Protein AF-A0A7K0A8B6-F1 (afdb_monomer_lite)

pLDDT: mean 87.97, std 13.62, range [43.09, 97.69]

Radius of gyration: 26.45 Å; chains: 1; bounding box: 51×38×75 Å

Structure (mmCIF, N/CA/C/O backbone):
data_AF-A0A7K0A8B6-F1
#
_entry.id   AF-A0A7K0A8B6-F1
#
loop_
_atom_site.group_PDB
_atom_site.id
_atom_site.type_symbol
_atom_site.label_atom_id
_atom_site.label_alt_id
_atom_site.label_comp_id
_atom_site.label_asym_id
_atom_site.label_entity_id
_atom_site.label_seq_id
_atom_site.pdbx_PDB_ins_code
_atom_site.Cartn_x
_atom_site.Cartn_y
_atom_site.Cartn_z
_atom_site.occupancy
_atom_site.B_iso_or_equiv
_atom_site.auth_seq_id
_atom_site.auth_comp_id
_atom_site.auth_asym_id
_atom_site.auth_atom_id
_atom_site.pdbx_PDB_model_num
ATOM 1 N N . MET A 1 1 ? -12.261 20.121 48.415 1.00 43.09 1 MET A N 1
ATOM 2 C CA . MET A 1 1 ? -13.051 20.158 47.170 1.00 43.09 1 MET A CA 1
ATOM 3 C C . MET A 1 1 ? -12.383 19.133 46.295 1.00 43.09 1 MET A C 1
ATOM 5 O O . MET A 1 1 ? -11.304 19.413 45.793 1.00 43.09 1 MET A O 1
ATOM 9 N N . ASP A 1 2 ? -12.908 17.914 46.305 1.00 44.84 2 ASP A N 1
ATOM 10 C CA . ASP A 1 2 ? -12.244 16.799 45.639 1.00 44.84 2 ASP A CA 1
ATOM 11 C C . ASP A 1 2 ? -12.475 16.918 44.134 1.00 44.84 2 ASP A C 1
ATOM 13 O O . ASP A 1 2 ? -13.611 17.052 43.676 1.00 44.84 2 ASP A O 1
ATOM 17 N N . ASP A 1 3 ? -11.372 16.937 43.390 1.00 50.41 3 ASP A N 1
ATOM 18 C CA . ASP A 1 3 ? -11.345 17.010 41.935 1.00 50.41 3 ASP A CA 1
ATOM 19 C C . ASP A 1 3 ? -11.665 15.614 41.385 1.00 50.41 3 ASP A C 1
ATOM 21 O O . ASP A 1 3 ? -10.800 14.744 41.260 1.00 50.41 3 ASP A O 1
ATOM 25 N N . LEU A 1 4 ? -12.956 15.351 41.177 1.00 59.12 4 LEU A N 1
ATOM 26 C CA . LEU A 1 4 ? -13.415 14.113 40.558 1.00 59.12 4 LEU A CA 1
ATOM 27 C C . LEU A 1 4 ? -12.971 14.099 39.087 1.00 59.12 4 LEU A C 1
ATOM 29 O O . LEU A 1 4 ? -13.166 15.095 38.387 1.00 59.12 4 LEU A O 1
ATOM 33 N N . PRO A 1 5 ? -12.423 12.978 38.583 1.00 57.25 5 PRO A N 1
ATOM 34 C CA . PRO A 1 5 ? -12.028 12.886 37.187 1.00 57.25 5 PRO A CA 1
ATOM 35 C C . PRO A 1 5 ? -13.244 13.162 36.287 1.00 57.25 5 PRO A C 1
ATOM 37 O O . PRO A 1 5 ? -14.326 12.623 36.545 1.00 57.25 5 PRO A O 1
ATOM 40 N N . PRO A 1 6 ? -13.105 13.975 35.223 1.00 52.84 6 PRO A N 1
ATOM 41 C CA . PRO A 1 6 ? -14.183 14.185 34.268 1.00 52.84 6 PRO A CA 1
ATOM 42 C C . PRO A 1 6 ? -14.485 12.853 33.574 1.00 52.84 6 PRO A C 1
ATOM 44 O O . PRO A 1 6 ? -13.740 12.393 32.712 1.00 52.84 6 PRO A O 1
ATOM 47 N N . GLY A 1 7 ? -15.564 12.202 34.000 1.00 55.38 7 GLY A N 1
ATOM 48 C CA . GLY A 1 7 ? -15.858 10.821 33.637 1.00 55.38 7 GLY A CA 1
ATOM 49 C C . GLY A 1 7 ? -17.331 10.492 33.814 1.00 55.38 7 GLY A C 1
ATOM 50 O O . GLY A 1 7 ? -17.689 9.625 34.601 1.00 55.38 7 GLY A O 1
ATOM 51 N N . GLY A 1 8 ? -18.201 11.195 33.091 1.00 60.78 8 GLY A N 1
ATOM 52 C CA . GLY A 1 8 ? -19.533 10.662 32.814 1.00 60.78 8 GLY A CA 1
ATOM 53 C C . GLY A 1 8 ? -19.437 9.548 31.770 1.00 60.78 8 GLY A C 1
ATOM 54 O O . GLY A 1 8 ? -18.570 9.607 30.895 1.00 60.78 8 GLY A O 1
ATOM 55 N N . HIS A 1 9 ? -20.329 8.553 31.837 1.00 53.28 9 HIS A N 1
ATOM 56 C CA . HIS A 1 9 ? -20.535 7.602 30.741 1.00 53.28 9 HIS A CA 1
ATOM 57 C C . HIS A 1 9 ? -20.732 8.400 29.444 1.00 53.28 9 HIS A C 1
ATOM 59 O O . HIS A 1 9 ? -21.698 9.166 29.362 1.00 53.28 9 HIS A O 1
ATOM 65 N N . PRO A 1 10 ? -19.836 8.289 28.445 1.00 60.59 10 PRO A N 1
ATOM 66 C CA . PRO A 1 10 ? -20.046 8.963 27.178 1.00 60.59 10 PRO A CA 1
ATOM 67 C C . PRO A 1 10 ? -21.413 8.531 26.647 1.00 60.59 10 PRO A C 1
ATOM 69 O O . PRO A 1 10 ? -21.711 7.339 26.642 1.00 60.59 10 PRO A O 1
ATOM 72 N N . LEU A 1 11 ? -22.238 9.474 26.186 1.00 60.59 11 LEU A N 1
ATOM 73 C CA . LEU A 1 11 ? -23.565 9.160 25.635 1.00 60.59 11 LEU A CA 1
ATOM 74 C C . LEU A 1 11 ? -23.487 8.161 24.454 1.00 60.59 11 LEU A C 1
ATOM 76 O O . LEU A 1 11 ? -24.469 7.518 24.106 1.00 60.59 11 LEU A O 1
ATOM 80 N N . HIS A 1 12 ? -22.293 8.038 23.862 1.00 65.31 12 HIS A N 1
ATOM 81 C CA . HIS A 1 12 ? -21.921 7.108 22.795 1.00 65.31 12 HIS A CA 1
ATOM 82 C C . HIS A 1 12 ? -20.808 6.136 23.231 1.00 65.31 12 HIS A C 1
ATOM 84 O O . HIS A 1 12 ? -19.928 5.783 22.443 1.00 65.31 12 HIS A O 1
ATOM 90 N N . GLY A 1 13 ? -20.776 5.779 24.515 1.00 78.38 13 GLY A N 1
ATOM 91 C CA . GLY A 1 13 ? -19.879 4.757 25.038 1.00 78.38 13 GLY A CA 1
ATOM 92 C C . GLY A 1 13 ? -20.215 3.400 24.431 1.00 78.38 13 GLY A C 1
ATOM 93 O O . GLY A 1 13 ? -21.384 3.090 24.223 1.00 78.38 13 GLY A O 1
ATOM 94 N N . LEU A 1 14 ? -19.182 2.609 24.143 1.00 88.38 14 LEU A N 1
ATOM 95 C CA . LEU A 1 14 ? -19.360 1.243 23.665 1.00 88.38 14 LEU A CA 1
ATOM 96 C C . LEU A 1 14 ? -20.094 0.427 24.736 1.00 88.38 14 LEU A C 1
ATOM 98 O O . LEU A 1 14 ? -19.634 0.374 25.878 1.00 88.38 14 LEU A O 1
ATOM 102 N N . LEU A 1 15 ? -21.207 -0.194 24.364 1.00 91.75 15 LEU A N 1
ATOM 103 C CA . LEU A 1 15 ? -22.007 -1.036 25.244 1.00 91.75 15 LEU A CA 1
ATOM 104 C C . LEU A 1 15 ? -21.332 -2.400 25.441 1.00 91.75 15 LEU A C 1
ATOM 106 O O . LEU A 1 15 ? -20.612 -2.891 24.568 1.00 91.75 15 LEU A O 1
ATOM 110 N N . ASP A 1 16 ? -21.607 -3.053 26.569 1.00 92.56 16 ASP A N 1
ATOM 111 C CA . ASP A 1 16 ? -21.011 -4.359 26.883 1.00 92.56 16 ASP A CA 1
ATOM 112 C C . ASP A 1 16 ? -21.370 -5.429 25.841 1.00 92.56 16 ASP A C 1
ATOM 114 O O . ASP A 1 16 ? -20.532 -6.255 25.480 1.00 92.56 16 ASP A O 1
ATOM 118 N N . TRP A 1 17 ? -22.584 -5.374 25.282 1.00 94.75 17 TRP A N 1
ATOM 119 C CA . TRP A 1 17 ? -22.984 -6.286 24.209 1.00 94.75 17 TRP A CA 1
ATOM 120 C C . TRP A 1 17 ? -22.239 -6.002 22.898 1.00 94.75 17 TRP A C 1
ATOM 122 O O . TRP A 1 17 ? -21.921 -6.939 22.174 1.00 94.75 17 TRP A O 1
ATOM 132 N N . GLU A 1 18 ? -21.907 -4.740 22.595 1.00 95.69 18 GLU A N 1
ATOM 133 C CA . GLU A 1 18 ? -21.130 -4.395 21.397 1.00 95.69 18 GLU A CA 1
ATOM 134 C C . GLU A 1 18 ? -19.695 -4.908 21.525 1.00 95.69 18 GLU A C 1
ATOM 136 O O . GLU A 1 18 ? -19.116 -5.396 20.556 1.00 95.69 18 GLU A O 1
ATOM 141 N N . ARG A 1 19 ? -19.124 -4.843 22.733 1.00 96.50 19 ARG A N 1
ATOM 142 C CA . ARG A 1 19 ? -17.830 -5.460 23.046 1.00 96.50 19 ARG A CA 1
ATOM 143 C C . ARG A 1 19 ? -17.884 -6.974 22.859 1.00 96.50 19 ARG A C 1
ATOM 145 O O . ARG A 1 19 ? -17.026 -7.513 22.164 1.00 96.50 19 ARG A O 1
ATOM 152 N N . ALA A 1 20 ? -18.895 -7.635 23.421 1.00 97.50 20 ALA A N 1
ATOM 153 C CA . ALA A 1 20 ? -19.083 -9.077 23.269 1.00 97.50 20 ALA A CA 1
ATOM 154 C C . ALA A 1 20 ? -19.248 -9.481 21.793 1.00 97.50 20 ALA A C 1
ATOM 156 O O . ALA A 1 20 ? -18.597 -10.415 21.337 1.00 97.50 20 ALA A O 1
ATOM 157 N N . ALA A 1 21 ? -20.018 -8.717 21.016 1.00 97.69 21 ALA A N 1
ATOM 158 C CA . ALA A 1 21 ? -20.209 -8.945 19.585 1.00 97.69 21 ALA A CA 1
ATOM 159 C C . ALA A 1 21 ? -18.907 -8.794 18.772 1.00 97.69 21 ALA A C 1
ATOM 161 O O . ALA A 1 21 ? -18.693 -9.495 17.784 1.00 97.69 21 ALA A O 1
ATOM 162 N N . VAL A 1 22 ? -18.000 -7.897 19.178 1.00 97.44 22 VAL A N 1
ATOM 163 C CA . VAL A 1 22 ? -16.668 -7.787 18.558 1.00 97.44 22 VAL A CA 1
ATOM 164 C C . VAL A 1 22 ? -15.794 -9.006 18.872 1.00 97.44 22 VAL A C 1
ATOM 166 O O . VAL A 1 22 ? -15.066 -9.461 17.988 1.00 97.44 22 VAL A O 1
ATOM 169 N N . VAL A 1 23 ? -15.868 -9.544 20.091 1.00 97.56 23 VAL A N 1
ATOM 170 C CA . VAL A 1 23 ? -15.171 -10.789 20.458 1.00 97.56 23 VAL A CA 1
ATOM 171 C C . VAL A 1 23 ? -15.732 -11.967 19.663 1.00 97.56 23 VAL A C 1
ATOM 173 O O . VAL A 1 23 ? -14.965 -12.705 19.052 1.00 97.56 23 VAL A O 1
ATOM 176 N N . GLU A 1 24 ? -17.056 -12.069 19.546 1.00 97.44 24 GLU A N 1
ATOM 177 C CA . GLU A 1 24 ? -17.721 -13.085 18.722 1.00 97.44 24 GLU A CA 1
ATOM 178 C C . GLU A 1 24 ? -17.269 -13.011 17.252 1.00 97.44 24 GLU A C 1
ATOM 180 O O . GLU A 1 24 ? -16.954 -14.028 16.633 1.00 97.44 24 GLU A O 1
ATOM 185 N N . LEU A 1 25 ? -17.153 -11.803 16.686 1.00 96.94 25 LEU A N 1
ATOM 186 C CA . LEU A 1 25 ? -16.611 -11.621 15.335 1.00 96.94 25 LEU A CA 1
ATOM 187 C C . LEU A 1 25 ? -15.175 -12.120 15.204 1.00 96.94 25 LEU A C 1
ATOM 189 O O . LEU A 1 25 ? -14.825 -12.691 14.168 1.00 96.94 25 LEU A O 1
ATOM 193 N N . PHE A 1 26 ? -14.337 -11.866 16.207 1.00 96.88 26 PHE A N 1
ATOM 194 C CA . PHE A 1 26 ? -12.958 -12.336 16.214 1.00 96.88 26 PHE A CA 1
ATOM 195 C C . PHE A 1 26 ? -12.897 -13.863 16.236 1.00 96.88 26 PHE A C 1
ATOM 197 O O . PHE A 1 26 ? -12.183 -14.445 15.425 1.00 96.88 26 PHE A O 1
ATOM 204 N N . GLU A 1 27 ? -13.674 -14.511 17.098 1.00 96.25 27 GLU A N 1
ATOM 205 C CA . GLU A 1 27 ? -13.698 -15.972 17.210 1.00 96.25 27 GLU A CA 1
ATOM 206 C C . GLU A 1 27 ? -14.232 -16.633 15.935 1.00 96.25 27 GLU A C 1
ATOM 208 O O . GLU A 1 27 ? -13.647 -17.592 15.433 1.00 96.25 27 GLU A O 1
ATOM 213 N N . ALA A 1 28 ? -15.310 -16.090 15.366 1.00 96.25 28 ALA A N 1
ATOM 214 C CA . ALA A 1 28 ? -15.944 -16.665 14.184 1.00 96.25 28 ALA A CA 1
ATOM 215 C C . ALA A 1 28 ? -15.162 -16.401 12.886 1.00 96.25 28 ALA A C 1
ATOM 217 O O . ALA A 1 28 ? -15.192 -17.220 11.966 1.00 96.25 28 ALA A O 1
ATOM 218 N N . TRP A 1 29 ? -14.485 -15.251 12.775 1.00 95.62 29 TRP A N 1
ATOM 219 C CA . TRP A 1 29 ? -13.935 -14.785 11.498 1.00 95.62 29 TRP A CA 1
ATOM 220 C C . TRP A 1 29 ? -12.473 -14.347 11.534 1.00 95.62 29 TRP A C 1
ATOM 222 O O . TRP A 1 29 ? -11.936 -14.073 10.465 1.00 95.62 29 TRP A O 1
ATOM 232 N N . GLY A 1 30 ? -11.801 -14.287 12.684 1.00 93.19 30 GLY A N 1
ATOM 233 C CA . GLY A 1 30 ? -10.443 -13.735 12.814 1.00 93.19 30 GLY A CA 1
ATOM 234 C C . GLY A 1 30 ? -9.392 -14.422 11.934 1.00 93.19 30 GLY A C 1
ATOM 235 O O . GLY A 1 30 ? -8.524 -13.754 11.369 1.00 93.19 30 GLY A O 1
ATOM 236 N N . GLU A 1 31 ? -9.526 -15.733 11.724 1.00 92.00 31 GLU A N 1
ATOM 237 C CA . GLU A 1 31 ? -8.643 -16.519 10.848 1.00 92.00 31 GLU A CA 1
ATOM 238 C C . GLU A 1 31 ? -8.856 -16.243 9.350 1.00 92.00 31 GLU A C 1
ATOM 240 O O . GLU A 1 31 ? -7.934 -16.386 8.536 1.00 92.00 31 GLU A O 1
ATOM 245 N N . ILE A 1 32 ? -10.064 -15.815 8.977 1.00 92.38 32 ILE A N 1
ATOM 246 C CA . ILE A 1 32 ? -10.460 -15.502 7.597 1.00 92.38 32 ILE A CA 1
ATOM 247 C C . ILE A 1 32 ? -10.184 -14.020 7.316 1.00 92.38 32 ILE A C 1
ATOM 249 O O . ILE A 1 32 ? -9.444 -13.647 6.402 1.00 92.38 32 ILE A O 1
ATOM 253 N N . ASP A 1 33 ? -10.750 -13.158 8.152 1.00 91.81 33 ASP A N 1
ATOM 254 C CA . ASP A 1 33 ? -10.642 -11.711 8.115 1.00 91.81 33 ASP A CA 1
ATOM 255 C C . ASP A 1 33 ? -9.552 -11.247 9.075 1.00 91.81 33 ASP A C 1
ATOM 257 O O . ASP A 1 33 ? -9.795 -10.647 10.119 1.00 91.81 33 ASP A O 1
ATOM 261 N N . ARG A 1 34 ? -8.307 -11.474 8.658 1.00 90.50 34 ARG A N 1
ATOM 262 C CA . ARG A 1 34 ? -7.077 -11.196 9.420 1.00 90.50 34 ARG A CA 1
ATOM 263 C C . ARG A 1 34 ? -6.750 -9.701 9.589 1.00 90.50 34 ARG A C 1
ATOM 265 O O . ARG A 1 34 ? -5.589 -9.298 9.589 1.00 90.50 34 ARG A O 1
ATOM 272 N N . SER A 1 35 ? -7.768 -8.845 9.644 1.00 93.81 35 SER A N 1
ATOM 273 C CA . SER A 1 35 ? -7.671 -7.393 9.799 1.00 93.81 35 SER A CA 1
ATOM 274 C C . SER A 1 35 ? -8.902 -6.852 10.527 1.00 93.81 35 SER A C 1
ATOM 276 O O . SER A 1 35 ? -10.031 -7.112 10.112 1.00 93.81 35 SER A O 1
ATOM 278 N N . HIS A 1 36 ? -8.687 -6.016 11.548 1.00 94.25 36 HIS A N 1
ATOM 279 C CA . HIS A 1 36 ? -9.765 -5.370 12.308 1.00 94.25 36 HIS A CA 1
ATOM 280 C C . HIS A 1 36 ? -10.701 -4.543 11.411 1.00 94.25 36 HIS A C 1
ATOM 282 O O . HIS A 1 36 ? -11.897 -4.466 11.674 1.00 94.25 36 HIS A O 1
ATOM 288 N N . ARG A 1 37 ? -10.181 -3.980 10.308 1.00 95.81 37 ARG A N 1
ATOM 289 C CA . ARG A 1 37 ? -10.994 -3.270 9.310 1.00 95.81 37 ARG A CA 1
ATOM 290 C C . ARG A 1 37 ? -11.986 -4.207 8.632 1.00 95.81 37 ARG A C 1
ATOM 292 O O . ARG A 1 37 ? -13.174 -3.911 8.540 1.00 95.81 37 ARG A O 1
ATOM 299 N N . LYS A 1 38 ? -11.506 -5.377 8.196 1.00 96.19 38 LYS A N 1
ATOM 300 C CA . LYS A 1 38 ? -12.352 -6.399 7.568 1.00 96.19 38 LYS A CA 1
ATOM 301 C C . LYS A 1 38 ? -13.413 -6.911 8.541 1.00 96.19 38 LYS A C 1
ATOM 303 O O . LYS A 1 38 ? -14.572 -6.986 8.141 1.00 96.19 38 LYS A O 1
ATOM 308 N N . LEU A 1 39 ? -13.045 -7.153 9.802 1.00 96.69 39 LEU A N 1
ATOM 309 C CA . LEU A 1 39 ? -13.990 -7.551 10.849 1.00 96.69 39 LEU A CA 1
ATOM 310 C C . LEU A 1 39 ? -15.064 -6.493 11.114 1.00 96.69 39 LEU A C 1
ATOM 312 O O . LEU A 1 39 ? -16.237 -6.845 11.165 1.00 96.69 39 LEU A O 1
ATOM 316 N N . ALA A 1 40 ? -14.707 -5.207 11.197 1.00 97.25 40 ALA A N 1
ATOM 317 C CA . ALA A 1 40 ? -15.685 -4.127 11.366 1.00 97.25 40 ALA A CA 1
ATOM 318 C C . ALA A 1 40 ? -16.709 -4.106 10.219 1.00 97.25 40 ALA A C 1
ATOM 320 O O . ALA A 1 40 ? -17.921 -4.063 10.438 1.00 97.25 40 ALA A O 1
ATOM 321 N N . HIS A 1 41 ? -16.232 -4.223 8.976 1.00 97.50 41 HIS A N 1
ATOM 322 C CA . HIS A 1 41 ? -17.128 -4.338 7.830 1.00 97.50 41 HIS A CA 1
ATOM 323 C C . HIS A 1 41 ? -17.946 -5.629 7.850 1.00 97.50 41 HIS A C 1
ATOM 325 O O . HIS A 1 41 ? -19.098 -5.617 7.420 1.00 97.50 41 HIS A O 1
ATOM 331 N N . ARG A 1 42 ? -17.378 -6.747 8.315 1.00 97.19 42 ARG A N 1
ATOM 332 C CA . ARG A 1 42 ? -18.106 -8.011 8.422 1.00 97.19 42 ARG A CA 1
ATOM 333 C C . ARG A 1 42 ? -19.238 -7.913 9.431 1.00 97.19 42 ARG A C 1
ATOM 335 O O . ARG A 1 42 ? -20.353 -8.243 9.049 1.00 97.19 42 ARG A O 1
ATOM 342 N N . GLY A 1 43 ? -18.975 -7.388 10.626 1.00 97.00 43 GLY A N 1
ATOM 343 C CA . GLY A 1 43 ? -19.983 -7.119 11.655 1.00 97.00 43 GLY A CA 1
ATOM 344 C C . GLY A 1 43 ? -21.172 -6.342 11.119 1.00 97.00 43 GLY A C 1
ATOM 345 O O . GLY A 1 43 ? -22.312 -6.761 11.300 1.00 97.00 43 GLY A O 1
ATOM 346 N N . SER A 1 44 ? -20.891 -5.288 10.352 1.00 96.94 44 SER A N 1
ATOM 347 C CA . SER A 1 44 ? -21.924 -4.483 9.703 1.00 96.94 44 SER A CA 1
ATOM 348 C C . SER A 1 44 ? -22.717 -5.267 8.645 1.00 96.94 44 SER A C 1
ATOM 350 O O . SER A 1 44 ? -23.939 -5.175 8.600 1.00 96.94 44 SER A O 1
ATOM 352 N N . ARG A 1 45 ? -22.054 -6.080 7.806 1.00 96.88 45 ARG A N 1
ATOM 353 C CA . ARG A 1 45 ? -22.725 -6.869 6.749 1.00 96.88 45 ARG A CA 1
ATOM 354 C C . ARG A 1 45 ? -23.607 -7.988 7.293 1.00 96.88 45 ARG A C 1
ATOM 356 O O . ARG A 1 45 ? -24.617 -8.298 6.673 1.00 96.88 45 ARG A O 1
ATOM 363 N N . VAL A 1 46 ? -23.205 -8.615 8.397 1.00 96.62 46 VAL A N 1
ATOM 364 C CA . VAL A 1 46 ? -23.974 -9.702 9.028 1.00 96.62 46 VAL A CA 1
ATOM 365 C C . VAL A 1 46 ? -24.971 -9.185 10.070 1.00 96.62 46 VAL A C 1
ATOM 367 O O . VAL A 1 46 ? -25.700 -9.980 10.648 1.00 96.62 46 VAL A O 1
ATOM 370 N N . GLY A 1 47 ? -25.014 -7.866 10.301 1.00 96.12 47 GLY A N 1
ATOM 371 C CA . GLY A 1 47 ? -25.928 -7.228 11.250 1.00 96.12 47 GLY A CA 1
ATOM 372 C C . GLY A 1 47 ? -25.620 -7.515 12.722 1.00 96.12 47 GLY A C 1
ATOM 373 O O . GLY A 1 47 ? -26.506 -7.367 13.554 1.00 96.12 47 GLY A O 1
ATOM 374 N N . LEU A 1 48 ? -24.392 -7.936 13.048 1.00 96.25 48 LEU A N 1
ATOM 375 C CA . LEU A 1 48 ? -24.004 -8.320 14.411 1.00 96.25 48 LEU A CA 1
ATOM 376 C C . LEU A 1 48 ? -23.580 -7.110 15.260 1.00 96.25 48 LEU A C 1
ATOM 378 O O . LEU A 1 48 ? -23.939 -7.020 16.427 1.00 96.25 48 LEU A O 1
ATOM 382 N N . VAL A 1 49 ? -22.834 -6.160 14.682 1.00 96.50 49 VAL A N 1
ATOM 383 C CA . VAL A 1 49 ? -22.419 -4.921 15.367 1.00 96.50 49 VAL A CA 1
ATOM 384 C C . VAL A 1 49 ? -22.028 -3.838 14.354 1.00 96.50 49 VAL A C 1
ATOM 386 O O . VAL A 1 49 ? -21.417 -4.129 13.322 1.00 96.50 49 VAL A O 1
ATOM 389 N N . HIS A 1 50 ? -22.346 -2.574 14.655 1.00 95.75 50 HIS A N 1
ATOM 390 C CA . HIS A 1 50 ? -22.030 -1.414 13.813 1.00 95.75 50 HIS A CA 1
ATOM 391 C C . HIS A 1 50 ? -21.091 -0.442 14.537 1.00 95.75 50 HIS A C 1
ATOM 393 O O . HIS A 1 50 ? -21.517 0.551 15.118 1.00 95.75 50 HIS A O 1
ATOM 399 N N . VAL A 1 51 ? -19.786 -0.711 14.469 1.00 95.19 51 VAL A N 1
ATOM 400 C CA . VAL A 1 51 ? -18.746 0.118 15.097 1.00 95.19 51 VAL A CA 1
ATOM 401 C C . VAL A 1 51 ? -17.634 0.468 14.109 1.00 95.19 51 VAL A C 1
ATOM 403 O O . VAL A 1 51 ? -17.461 -0.184 13.080 1.00 95.19 51 VAL A O 1
ATOM 406 N N . SER A 1 52 ? -16.861 1.513 14.415 1.00 95.38 52 SER A N 1
ATOM 407 C CA . SER A 1 52 ? -15.715 1.902 13.587 1.00 95.38 52 SER A CA 1
ATOM 408 C C . SER A 1 52 ? -14.587 0.866 13.634 1.00 95.38 52 SER A C 1
ATOM 410 O O . SER A 1 52 ? -14.418 0.139 14.616 1.00 95.38 52 SER A O 1
ATOM 412 N N . GLU A 1 53 ? -13.745 0.858 12.599 1.00 96.94 53 GLU A N 1
ATOM 413 C CA . GLU A 1 53 ? -12.544 0.015 12.527 1.00 96.94 53 GLU A CA 1
ATOM 414 C C . GLU A 1 53 ? -11.628 0.201 13.750 1.00 96.94 53 GLU A C 1
ATOM 416 O O . GLU A 1 53 ? -11.131 -0.769 14.325 1.00 96.94 53 GLU A O 1
ATOM 421 N N . SER A 1 54 ? -11.450 1.452 14.185 1.00 95.94 54 SER A N 1
ATOM 422 C CA . SER A 1 54 ? -10.647 1.807 15.358 1.00 95.94 54 SER A CA 1
ATOM 423 C C . SER A 1 54 ? -11.267 1.315 16.666 1.00 95.94 54 SER A C 1
ATOM 425 O O . SER A 1 54 ? -10.550 1.073 17.634 1.00 95.94 54 SER A O 1
ATOM 427 N N . THR A 1 55 ? -12.593 1.180 16.739 1.00 95.50 55 THR A N 1
ATOM 428 C CA . THR A 1 55 ? -13.262 0.586 17.903 1.00 95.50 55 THR A CA 1
ATOM 429 C C . THR A 1 55 ? -13.001 -0.910 17.968 1.00 95.50 55 THR A C 1
ATOM 431 O O . THR A 1 55 ? -12.583 -1.375 19.023 1.00 95.50 55 THR A O 1
ATOM 434 N N . VAL A 1 56 ? -13.133 -1.636 16.853 1.00 96.69 56 VAL A N 1
ATOM 435 C CA . VAL A 1 56 ? -12.767 -3.063 16.799 1.00 96.69 56 VAL A CA 1
ATOM 436 C C . VAL A 1 56 ? -11.320 -3.254 17.244 1.00 96.69 56 VAL A C 1
ATOM 438 O O . VAL A 1 56 ? -11.061 -4.040 18.147 1.00 96.69 56 VAL A O 1
ATOM 441 N N . ALA A 1 57 ? -10.382 -2.478 16.693 1.00 96.12 57 ALA A N 1
ATOM 442 C CA . ALA A 1 57 ? -8.971 -2.566 17.073 1.00 96.12 57 ALA A CA 1
ATOM 443 C C . ALA A 1 57 ? -8.737 -2.358 18.582 1.00 96.12 57 ALA A C 1
ATOM 445 O O . ALA A 1 57 ? -7.991 -3.117 19.196 1.00 96.12 57 ALA A O 1
ATOM 446 N N . ARG A 1 58 ? -9.385 -1.353 19.190 1.00 95.44 58 ARG A N 1
ATOM 447 C CA . ARG A 1 58 ? -9.262 -1.070 20.631 1.00 95.44 58 ARG A CA 1
ATOM 448 C C . ARG A 1 58 ? -9.889 -2.149 21.505 1.00 95.44 58 ARG A C 1
ATOM 450 O O . ARG A 1 58 ? -9.322 -2.456 22.546 1.00 95.44 58 ARG A O 1
ATOM 457 N N . VAL A 1 59 ? -11.034 -2.704 21.105 1.00 96.88 59 VAL A N 1
ATOM 458 C CA . VAL A 1 59 ? -11.676 -3.803 21.840 1.00 96.88 59 VAL A CA 1
ATOM 459 C C . VAL A 1 59 ? -10.782 -5.032 21.808 1.00 96.88 59 VAL A C 1
ATOM 461 O O . VAL A 1 59 ? -10.431 -5.522 22.869 1.00 96.88 59 VAL A O 1
ATOM 464 N N . LEU A 1 60 ? -10.321 -5.459 20.628 1.00 96.50 60 LEU A N 1
ATOM 465 C CA . LEU A 1 60 ? -9.428 -6.616 20.520 1.00 96.50 60 LEU A CA 1
ATOM 466 C C . LEU A 1 60 ? -8.160 -6.434 21.364 1.00 96.50 60 LEU A C 1
ATOM 468 O O . LEU A 1 60 ? -7.791 -7.334 22.108 1.00 96.50 60 LEU A O 1
ATOM 472 N N . ALA A 1 61 ? -7.548 -5.246 21.331 1.00 96.25 61 ALA A N 1
ATOM 473 C CA . ALA A 1 61 ? -6.392 -4.942 22.171 1.00 96.25 61 ALA A CA 1
ATOM 474 C C . ALA A 1 61 ? -6.707 -5.003 23.678 1.00 96.25 61 ALA A C 1
ATOM 476 O O . ALA A 1 61 ? -5.892 -5.510 24.445 1.00 96.25 61 ALA A O 1
ATOM 477 N N . ALA A 1 62 ? -7.872 -4.504 24.106 1.00 95.75 62 ALA A N 1
ATOM 478 C CA . ALA A 1 62 ? -8.300 -4.546 25.505 1.00 95.75 62 ALA A CA 1
ATOM 479 C C . ALA A 1 62 ? -8.590 -5.976 25.994 1.00 95.75 62 ALA A C 1
ATOM 481 O O . ALA A 1 62 ? -8.303 -6.282 27.146 1.00 95.75 62 ALA A O 1
ATOM 482 N N . GLU A 1 63 ? -9.101 -6.844 25.118 1.00 95.81 63 GLU A N 1
ATOM 483 C CA . GLU A 1 63 ? -9.351 -8.266 25.402 1.00 95.81 63 GLU A CA 1
ATOM 484 C C . GLU A 1 63 ? -8.097 -9.149 25.213 1.00 95.81 63 GLU A C 1
ATOM 486 O O . GLU A 1 63 ? -8.160 -10.366 25.360 1.00 95.81 63 GLU A O 1
ATOM 491 N N . GLY A 1 64 ? -6.944 -8.567 24.854 1.00 95.69 64 GLY A N 1
ATOM 492 C CA . GLY A 1 64 ? -5.708 -9.317 24.593 1.00 95.69 64 GLY A CA 1
ATOM 493 C C . GLY A 1 64 ? -5.741 -10.177 23.321 1.00 95.69 64 GLY A C 1
ATOM 494 O O . GLY A 1 64 ? -4.914 -11.074 23.160 1.00 95.69 64 GLY A O 1
ATOM 495 N N . LEU A 1 65 ? -6.676 -9.908 22.409 1.00 95.31 65 LEU A N 1
ATOM 496 C CA . LEU A 1 65 ? -6.872 -10.644 21.165 1.00 95.31 65 LEU A CA 1
ATOM 497 C C . LEU A 1 65 ? -6.038 -10.032 20.036 1.00 95.31 65 LEU A C 1
ATOM 499 O O . LEU A 1 65 ? -6.153 -8.848 19.707 1.00 95.31 65 LEU A O 1
ATOM 503 N N . ALA A 1 66 ? -5.211 -10.860 19.401 1.00 91.44 66 ALA A N 1
ATOM 504 C CA . ALA A 1 66 ? -4.368 -10.464 18.281 1.00 91.44 66 ALA A CA 1
ATOM 505 C C . ALA A 1 66 ? -4.798 -11.192 17.008 1.00 91.44 66 ALA A C 1
ATOM 507 O O . ALA A 1 66 ? -4.931 -12.413 16.987 1.00 91.44 66 ALA A O 1
ATOM 508 N N . LEU A 1 67 ? -4.982 -10.439 15.924 1.00 90.88 67 LEU A N 1
ATOM 509 C CA . LEU A 1 67 ? -5.208 -11.033 14.611 1.00 90.88 67 LEU A CA 1
ATOM 510 C C . LEU A 1 67 ? -3.871 -11.511 14.034 1.00 90.88 67 LEU A C 1
ATOM 512 O O . LEU A 1 67 ? -2.904 -10.747 14.073 1.00 90.88 67 LEU A O 1
ATOM 516 N N . PRO A 1 68 ? -3.814 -12.708 13.424 1.00 82.44 68 PRO A N 1
ATOM 517 C CA . PRO A 1 68 ? -2.570 -13.290 12.911 1.00 82.44 68 PRO A CA 1
ATOM 518 C C . PRO A 1 68 ? -1.931 -12.478 11.769 1.00 82.44 68 PRO A C 1
ATOM 520 O O . PRO A 1 68 ? -0.781 -12.714 11.404 1.00 82.44 68 PRO A O 1
ATOM 523 N N . GLY A 1 69 ? -2.659 -11.509 11.201 1.00 81.44 69 GLY A N 1
ATOM 524 C C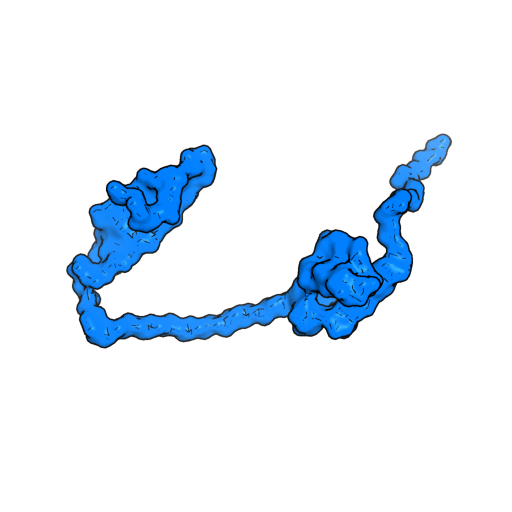A . GLY A 1 69 ? -2.228 -10.734 10.043 1.00 81.44 69 GLY A CA 1
ATOM 525 C C . GLY A 1 69 ? -2.230 -11.566 8.758 1.00 81.44 69 GLY A C 1
ATOM 526 O O . GLY A 1 69 ? -2.366 -12.791 8.763 1.00 81.44 69 GLY A O 1
ATOM 527 N N . ASN A 1 70 ? -2.124 -10.900 7.609 1.00 81.06 70 ASN A N 1
ATOM 528 C CA . ASN A 1 70 ? -1.966 -11.632 6.356 1.00 81.06 70 ASN A CA 1
ATOM 529 C C . ASN A 1 70 ? -0.564 -12.261 6.334 1.00 81.06 70 ASN A C 1
ATOM 531 O O . ASN A 1 70 ? 0.393 -11.558 6.672 1.00 81.06 70 ASN A O 1
ATOM 535 N N . PRO A 1 71 ? -0.415 -13.541 5.944 1.00 82.50 71 PRO A N 1
ATOM 536 C CA . PRO A 1 71 ? 0.902 -14.147 5.900 1.00 82.50 71 PRO A CA 1
ATOM 537 C C . PRO A 1 71 ? 1.758 -13.369 4.892 1.00 82.50 71 PRO A C 1
ATOM 539 O O . PRO A 1 71 ? 1.214 -12.842 3.906 1.00 82.50 71 PRO A O 1
ATOM 542 N N . PRO A 1 72 ? 3.079 -13.265 5.122 1.00 82.69 72 PRO A N 1
ATOM 543 C CA . PRO A 1 72 ? 3.980 -12.701 4.135 1.00 82.69 72 PRO A CA 1
ATOM 544 C C . PRO A 1 72 ? 3.751 -13.390 2.795 1.00 82.69 72 PRO A C 1
ATOM 546 O O . PRO A 1 72 ? 3.635 -14.614 2.723 1.00 82.69 72 PRO A O 1
ATOM 549 N N . ARG A 1 73 ? 3.650 -12.598 1.728 1.00 84.62 73 ARG A N 1
ATOM 550 C CA . ARG A 1 73 ? 3.567 -13.159 0.384 1.00 84.62 73 ARG A CA 1
ATOM 551 C C . ARG A 1 73 ? 4.850 -13.946 0.127 1.00 84.62 73 ARG A C 1
ATOM 553 O O . ARG A 1 73 ? 5.935 -13.380 0.259 1.00 84.62 73 ARG A O 1
ATOM 560 N N . GLU A 1 74 ? 4.720 -15.212 -0.261 1.00 86.69 74 GLU A N 1
ATOM 561 C CA . GLU A 1 74 ? 5.871 -15.992 -0.708 1.00 86.69 74 GLU A CA 1
ATOM 562 C C . GLU A 1 74 ? 6.569 -15.251 -1.857 1.00 86.69 74 GLU A C 1
ATOM 564 O O . GLU A 1 74 ? 5.891 -14.803 -2.795 1.00 86.69 74 GLU A O 1
ATOM 569 N N . PRO A 1 75 ? 7.901 -15.067 -1.795 1.00 84.44 75 PRO A N 1
ATOM 570 C CA . PRO A 1 75 ? 8.635 -14.431 -2.873 1.00 84.44 75 PRO A CA 1
ATOM 571 C C . PRO A 1 75 ? 8.407 -15.205 -4.169 1.00 84.44 75 PRO A C 1
ATOM 573 O O . PRO A 1 75 ? 8.835 -16.348 -4.312 1.00 84.44 75 PRO A O 1
ATOM 576 N N . ALA A 1 76 ? 7.727 -14.579 -5.128 1.00 85.88 76 ALA A N 1
ATOM 577 C CA . ALA A 1 76 ? 7.641 -15.147 -6.460 1.00 85.88 76 ALA A CA 1
ATOM 578 C C . ALA A 1 76 ? 9.051 -15.124 -7.074 1.00 85.88 76 ALA A C 1
ATOM 580 O O . ALA A 1 76 ? 9.724 -14.087 -6.985 1.00 85.88 76 ALA A O 1
ATOM 581 N N . PRO A 1 77 ? 9.518 -16.223 -7.694 1.00 87.12 77 PRO A N 1
ATOM 582 C CA . PRO A 1 77 ? 10.787 -16.202 -8.398 1.00 87.12 77 PRO A CA 1
ATOM 583 C C . PRO A 1 77 ? 10.725 -15.126 -9.482 1.00 87.12 77 PRO A C 1
ATOM 585 O O . PRO A 1 77 ? 9.723 -14.981 -10.187 1.00 87.12 77 PRO A O 1
ATOM 588 N N . ARG A 1 78 ? 11.798 -14.341 -9.601 1.00 83.56 78 ARG A N 1
ATOM 589 C CA . ARG A 1 78 ? 11.888 -13.328 -10.650 1.00 83.56 78 ARG A CA 1
ATOM 590 C C . ARG A 1 78 ? 11.834 -14.038 -11.999 1.00 83.56 78 ARG A C 1
ATOM 592 O O . ARG A 1 78 ? 12.645 -14.930 -12.241 1.00 83.56 78 ARG A O 1
ATOM 599 N N . ALA A 1 79 ? 10.902 -13.629 -12.859 1.00 86.75 79 ALA A N 1
ATOM 600 C CA . ALA A 1 79 ? 10.835 -14.142 -14.219 1.00 86.75 79 ALA A CA 1
ATOM 601 C C . ALA A 1 79 ? 12.199 -13.970 -14.903 1.00 86.75 79 ALA A C 1
ATOM 603 O O . ALA A 1 79 ? 12.850 -12.927 -14.758 1.00 86.75 79 ALA A O 1
ATOM 604 N N . ALA A 1 80 ? 12.640 -15.009 -15.611 1.00 89.31 80 ALA A N 1
ATOM 605 C CA . ALA A 1 80 ? 13.817 -14.906 -16.455 1.00 89.31 80 ALA A CA 1
ATOM 606 C C . ALA A 1 80 ? 13.565 -13.866 -17.554 1.00 89.31 80 ALA A C 1
ATOM 608 O O . ALA A 1 80 ? 12.425 -13.641 -17.973 1.00 89.31 80 ALA A O 1
ATOM 609 N N . TRP A 1 81 ? 14.636 -13.225 -18.013 1.00 88.62 81 TRP A N 1
ATOM 610 C CA . TRP A 1 81 ? 14.548 -12.409 -19.215 1.00 88.62 81 TRP A CA 1
ATOM 611 C C . TRP A 1 81 ? 14.199 -13.301 -20.413 1.00 88.62 81 TRP A C 1
ATOM 613 O O . TRP A 1 81 ? 14.656 -14.443 -20.447 1.00 88.62 81 TRP A O 1
ATOM 623 N N . PRO A 1 82 ? 13.415 -12.812 -21.387 1.00 91.00 82 PRO A N 1
ATOM 624 C CA . PRO A 1 82 ? 13.123 -13.580 -22.590 1.00 91.00 82 PRO A CA 1
ATOM 625 C C . PRO A 1 82 ? 14.398 -13.950 -23.359 1.00 91.00 82 PRO A C 1
ATOM 627 O O . PRO A 1 82 ? 15.308 -13.132 -23.462 1.00 91.00 82 PRO A O 1
ATOM 630 N N . ASP A 1 83 ? 14.432 -15.134 -23.968 1.00 93.44 83 ASP A N 1
ATOM 631 C CA . ASP A 1 83 ? 15.624 -15.669 -24.654 1.00 93.44 83 ASP A CA 1
ATOM 632 C C . ASP A 1 83 ? 16.080 -14.825 -25.857 1.00 93.44 83 ASP A C 1
ATOM 634 O O . ASP A 1 83 ? 17.243 -14.849 -26.250 1.00 93.44 83 ASP A O 1
ATOM 638 N N . TRP A 1 84 ? 15.161 -14.055 -26.444 1.00 92.94 84 TRP A N 1
ATOM 639 C CA . TRP A 1 84 ? 15.450 -13.125 -27.537 1.00 92.94 84 TRP A CA 1
ATOM 640 C C . TRP A 1 84 ? 16.085 -11.812 -27.061 1.00 92.94 84 TRP A C 1
ATOM 642 O O . TRP A 1 84 ? 16.497 -10.995 -27.888 1.00 92.94 84 TRP A O 1
ATOM 652 N N . LEU A 1 85 ? 16.140 -11.569 -25.747 1.00 92.38 85 LEU A N 1
ATOM 653 C CA . LEU A 1 85 ? 16.674 -10.336 -25.193 1.00 92.38 85 LEU A CA 1
ATOM 654 C C . LEU A 1 85 ? 18.195 -10.306 -25.315 1.00 92.38 85 LEU A C 1
ATOM 656 O O . LEU A 1 85 ? 18.925 -11.037 -24.649 1.00 92.38 85 LEU A O 1
ATOM 660 N N . GLU A 1 86 ? 18.684 -9.372 -26.114 1.00 93.88 86 GLU A N 1
ATOM 661 C CA . GLU A 1 86 ? 20.108 -9.111 -26.227 1.00 93.88 86 GLU A CA 1
ATOM 662 C C . GLU A 1 86 ? 20.561 -8.105 -25.155 1.00 93.88 86 GLU A C 1
ATOM 664 O O . GLU A 1 86 ? 20.117 -6.954 -25.140 1.00 93.88 86 GLU A O 1
ATOM 669 N N . TRP A 1 87 ? 21.483 -8.511 -24.273 1.00 92.69 87 TRP A N 1
ATOM 670 C CA . TRP A 1 87 ? 22.029 -7.646 -23.217 1.00 92.69 87 TRP A CA 1
ATOM 671 C C . TRP A 1 87 ? 23.055 -6.639 -23.767 1.00 92.69 87 TRP A C 1
ATOM 673 O O . TRP A 1 87 ? 24.266 -6.772 -23.577 1.00 92.69 87 TRP A O 1
ATOM 683 N N . LYS A 1 88 ? 22.568 -5.625 -24.486 1.00 95.50 88 LYS A N 1
ATOM 684 C CA . LYS A 1 88 ? 23.369 -4.534 -25.062 1.00 95.50 88 LYS A CA 1
ATOM 685 C C . LYS A 1 88 ? 22.725 -3.165 -24.811 1.00 95.50 88 LYS A C 1
ATOM 687 O O . LYS A 1 88 ? 21.509 -3.090 -24.630 1.00 95.50 88 LYS A O 1
ATOM 692 N N . PRO A 1 89 ? 23.511 -2.071 -24.817 1.00 96.00 89 PRO A N 1
ATOM 693 C CA . PRO A 1 89 ? 22.956 -0.723 -24.749 1.00 96.00 89 PRO A CA 1
ATOM 694 C C . PRO A 1 89 ? 21.914 -0.469 -25.843 1.00 96.00 89 PRO A C 1
ATOM 696 O O . PRO A 1 89 ? 22.058 -0.951 -26.967 1.00 96.00 89 PRO A O 1
ATOM 699 N N . ASN A 1 90 ? 20.889 0.318 -25.522 1.00 93.62 90 ASN A N 1
ATOM 700 C CA . ASN A 1 90 ? 19.748 0.656 -26.378 1.00 93.62 90 ASN A CA 1
ATOM 701 C C . ASN A 1 90 ? 18.862 -0.538 -26.780 1.00 93.62 90 ASN A C 1
ATOM 703 O O . ASN A 1 90 ? 18.194 -0.494 -27.814 1.00 93.62 90 ASN A O 1
ATOM 707 N N . ARG A 1 91 ? 18.849 -1.609 -25.976 1.00 93.56 91 ARG A N 1
ATOM 708 C CA . ARG A 1 91 ? 17.950 -2.768 -26.151 1.00 93.56 91 ARG A CA 1
ATOM 709 C C . ARG A 1 91 ? 16.958 -2.957 -25.012 1.00 93.56 91 ARG A C 1
ATOM 711 O O . ARG A 1 91 ? 15.907 -3.551 -25.227 1.00 93.56 91 ARG A O 1
ATOM 718 N N . VAL A 1 92 ? 17.286 -2.462 -23.819 1.00 94.25 92 VAL A N 1
ATOM 719 C CA . VAL A 1 92 ? 16.469 -2.631 -22.615 1.00 94.25 92 VAL A CA 1
ATOM 720 C C . VAL A 1 92 ? 16.425 -1.309 -21.873 1.00 94.25 92 VAL A C 1
ATOM 722 O O . VAL A 1 92 ? 17.456 -0.818 -21.410 1.00 94.25 92 VAL A O 1
ATOM 725 N N . TRP A 1 93 ? 15.231 -0.742 -21.745 1.00 95.31 93 TRP A N 1
ATOM 726 C CA . TRP A 1 93 ? 15.013 0.511 -21.035 1.00 95.31 93 TRP A CA 1
ATOM 727 C C . TRP A 1 93 ? 14.166 0.271 -19.794 1.00 95.31 93 TRP A C 1
ATOM 729 O O . TRP A 1 93 ? 13.253 -0.552 -19.797 1.00 95.31 93 TRP A O 1
ATOM 739 N N . ALA A 1 94 ? 14.485 0.998 -18.734 1.00 94.44 94 ALA A N 1
ATOM 740 C CA . ALA A 1 94 ? 13.654 1.104 -17.551 1.00 94.44 94 ALA A CA 1
ATOM 741 C C . ALA A 1 94 ? 13.199 2.552 -17.422 1.00 94.44 94 ALA A C 1
ATOM 743 O O . ALA A 1 94 ? 13.925 3.473 -17.802 1.00 94.44 94 ALA A O 1
ATOM 744 N N . TYR A 1 95 ? 12.013 2.741 -16.864 1.00 93.62 95 TYR A N 1
ATOM 745 C CA . TYR A 1 95 ? 11.569 4.048 -16.426 1.00 93.62 95 TYR A CA 1
ATOM 746 C C . TYR A 1 95 ? 11.195 3.997 -14.954 1.00 93.62 95 TYR A C 1
ATOM 748 O O . TYR A 1 95 ? 10.736 2.967 -14.458 1.00 93.62 95 TYR A O 1
ATOM 756 N N . ASP A 1 96 ? 11.411 5.114 -14.274 1.00 91.69 96 ASP A N 1
ATOM 757 C CA . ASP A 1 96 ? 10.998 5.309 -12.890 1.00 91.69 96 ASP A CA 1
ATOM 758 C C . ASP A 1 96 ? 10.349 6.683 -12.727 1.00 91.69 96 ASP A C 1
ATOM 760 O O . ASP A 1 96 ? 10.651 7.617 -13.482 1.00 91.69 96 ASP A O 1
ATOM 764 N N . PHE A 1 97 ? 9.444 6.783 -11.756 1.00 91.94 97 PHE A N 1
ATOM 765 C CA . PHE A 1 97 ? 8.698 7.997 -11.448 1.00 91.94 97 PHE A CA 1
ATOM 766 C C . PHE A 1 97 ? 9.196 8.607 -10.144 1.00 91.94 97 PHE A C 1
ATOM 768 O O . PHE A 1 97 ? 9.225 7.956 -9.103 1.00 91.94 97 PHE A O 1
ATOM 775 N N . THR A 1 98 ? 9.483 9.903 -10.186 1.00 93.25 98 THR A N 1
ATOM 776 C CA . THR A 1 98 ? 9.701 10.707 -8.984 1.00 93.25 98 THR A CA 1
ATOM 777 C C . THR A 1 98 ? 8.541 11.676 -8.813 1.00 93.25 98 THR A C 1
ATOM 779 O O . THR A 1 98 ? 8.396 12.629 -9.586 1.00 93.25 98 THR A O 1
ATOM 782 N N . HIS A 1 99 ? 7.728 11.457 -7.778 1.00 92.12 99 HIS A N 1
ATOM 783 C CA . HIS A 1 99 ? 6.624 12.346 -7.418 1.00 92.12 99 HIS A CA 1
ATOM 784 C C . HIS A 1 99 ? 7.109 13.556 -6.622 1.00 92.12 99 HIS A C 1
ATOM 786 O O . HIS A 1 99 ? 7.654 13.444 -5.523 1.00 92.12 99 HIS A O 1
ATOM 792 N N . TRP A 1 100 ? 6.804 14.744 -7.133 1.00 93.25 100 TRP A N 1
ATOM 793 C CA . TRP A 1 100 ? 7.027 16.022 -6.466 1.00 93.25 100 TRP A CA 1
ATOM 794 C C . TRP A 1 100 ? 5.720 16.504 -5.837 1.00 93.25 100 TRP A C 1
ATOM 796 O O . TRP A 1 100 ? 5.066 17.424 -6.338 1.00 93.25 100 TRP A O 1
ATOM 806 N N . SER A 1 101 ? 5.318 15.890 -4.720 1.00 91.00 101 SER A N 1
ATOM 807 C CA . SER A 1 101 ? 3.978 16.067 -4.130 1.00 91.00 101 SER A CA 1
ATOM 808 C C . SER A 1 101 ? 3.611 17.530 -3.848 1.00 91.00 101 SER A C 1
ATOM 810 O O . SER A 1 101 ? 2.475 17.938 -4.071 1.00 91.00 101 SER A O 1
ATOM 812 N N . ARG A 1 102 ? 4.579 18.356 -3.423 1.00 94.12 102 ARG A N 1
ATOM 813 C CA . ARG A 1 102 ? 4.372 19.802 -3.203 1.00 94.12 102 ARG A CA 1
ATOM 814 C C . ARG A 1 102 ? 4.095 20.578 -4.489 1.00 94.12 102 ARG A C 1
ATOM 816 O O . ARG A 1 102 ? 3.273 21.486 -4.480 1.00 94.12 102 ARG A O 1
ATOM 823 N N . ALA A 1 103 ? 4.773 20.222 -5.576 1.00 91.75 103 ALA A N 1
ATOM 824 C CA . ALA A 1 103 ? 4.607 20.864 -6.876 1.00 91.75 103 ALA A CA 1
ATOM 825 C C . ALA A 1 103 ? 3.425 20.287 -7.670 1.00 91.75 103 ALA A C 1
ATOM 827 O O . ALA A 1 103 ? 3.052 20.853 -8.695 1.00 91.75 103 ALA A O 1
ATOM 828 N N . ARG A 1 104 ? 2.836 19.171 -7.209 1.00 90.81 104 ARG A N 1
ATOM 829 C CA . ARG A 1 104 ? 1.824 18.398 -7.947 1.00 90.81 104 ARG A CA 1
ATOM 830 C C . ARG A 1 104 ? 2.326 18.058 -9.354 1.00 90.81 104 ARG A C 1
ATOM 832 O O . ARG A 1 104 ? 1.676 18.365 -10.352 1.00 90.81 104 ARG A O 1
ATOM 839 N N . ARG A 1 105 ? 3.548 17.531 -9.422 1.00 92.88 105 ARG A N 1
ATOM 840 C CA . ARG A 1 105 ? 4.222 17.105 -10.654 1.00 92.88 105 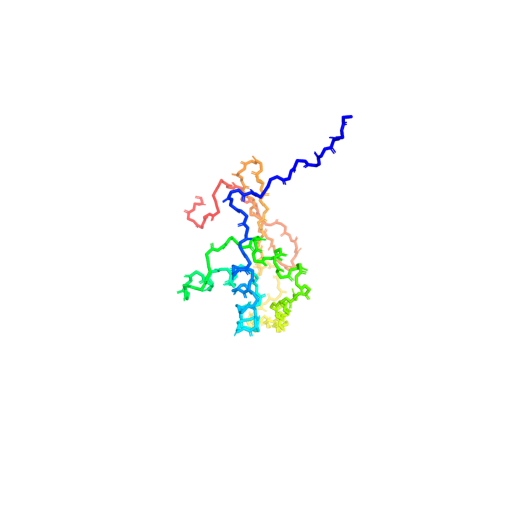ARG A CA 1
ATOM 841 C C . ARG A 1 105 ? 4.838 15.729 -10.452 1.00 92.88 105 ARG A C 1
ATOM 843 O O . ARG A 1 105 ? 5.170 15.375 -9.321 1.00 92.88 105 ARG A O 1
ATOM 850 N N . ALA A 1 106 ? 5.059 15.019 -11.546 1.00 93.06 106 ALA A N 1
ATOM 851 C CA . ALA A 1 106 ? 5.859 13.805 -11.580 1.00 93.06 106 ALA A CA 1
ATOM 852 C C . ALA A 1 106 ? 6.902 13.905 -12.693 1.00 93.06 106 ALA A C 1
ATOM 854 O O . ALA A 1 106 ? 6.615 14.425 -13.776 1.00 93.06 106 ALA A O 1
ATOM 855 N N . SER A 1 107 ? 8.114 13.434 -12.412 1.00 93.62 107 SER A N 1
ATOM 856 C CA . SER A 1 107 ? 9.176 13.302 -13.408 1.00 93.62 107 SER A CA 1
ATOM 857 C C . SER A 1 107 ? 9.393 11.833 -13.737 1.00 93.62 107 SER A C 1
ATOM 859 O O . SER A 1 107 ? 9.599 11.029 -12.833 1.00 93.62 107 SER A O 1
ATOM 861 N N . ILE A 1 108 ? 9.387 11.507 -15.025 1.00 92.94 108 ILE A N 1
ATOM 862 C CA . ILE A 1 108 ? 9.696 10.186 -15.565 1.00 92.94 108 ILE A CA 1
ATOM 863 C C . ILE A 1 108 ? 11.138 10.217 -16.051 1.00 92.94 108 ILE A C 1
ATOM 865 O O . ILE A 1 108 ? 11.463 10.980 -16.964 1.00 92.94 108 ILE A O 1
ATOM 869 N N . ALA A 1 109 ? 11.995 9.398 -15.453 1.00 94.12 109 ALA A N 1
ATOM 870 C CA . ALA A 1 109 ? 13.362 9.191 -15.914 1.00 94.12 109 ALA A CA 1
ATOM 871 C C . ALA A 1 109 ? 13.417 7.930 -16.775 1.00 94.12 109 ALA A C 1
ATOM 873 O O . ALA A 1 109 ? 13.062 6.860 -16.292 1.00 94.12 109 ALA A O 1
ATOM 874 N N . ILE A 1 110 ? 13.877 8.036 -18.023 1.00 95.38 110 ILE A N 1
ATOM 875 C CA . ILE A 1 110 ? 14.105 6.882 -18.904 1.00 95.38 110 ILE A CA 1
ATOM 876 C C . ILE A 1 110 ? 15.598 6.567 -18.899 1.00 95.38 110 ILE A C 1
ATOM 878 O O . ILE A 1 110 ? 16.423 7.414 -19.251 1.00 95.38 110 ILE A O 1
ATOM 882 N N . LEU A 1 111 ? 15.946 5.342 -18.515 1.00 97.00 111 LEU A N 1
ATOM 883 C CA . LEU A 1 111 ? 17.323 4.874 -18.402 1.00 97.00 111 LEU A CA 1
ATOM 884 C C . LEU A 1 111 ? 17.559 3.661 -19.290 1.00 97.00 111 LEU A C 1
ATO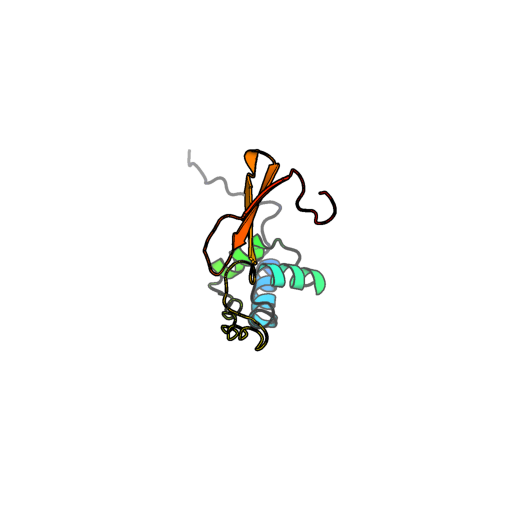M 886 O O . LEU A 1 111 ? 16.743 2.740 -19.350 1.00 97.00 111 LEU A O 1
ATOM 890 N N . ASP A 1 112 ? 18.735 3.615 -19.901 1.00 96.44 112 ASP A N 1
ATOM 891 C CA . ASP A 1 112 ? 19.233 2.384 -20.493 1.00 96.44 112 ASP A CA 1
ATOM 892 C C . ASP A 1 112 ? 19.711 1.434 -19.390 1.00 96.44 112 ASP A C 1
ATOM 894 O O . ASP A 1 112 ? 20.610 1.766 -18.612 1.00 96.44 112 ASP A O 1
ATOM 898 N N . VAL A 1 113 ? 19.117 0.243 -19.307 1.00 95.12 113 VAL A N 1
ATOM 899 C CA . VAL A 1 113 ? 19.393 -0.708 -18.218 1.00 95.12 113 VAL A CA 1
ATOM 900 C C . VAL A 1 113 ? 20.832 -1.212 -18.279 1.00 95.12 113 VAL A C 1
ATOM 902 O O . VAL A 1 113 ? 21.451 -1.400 -17.231 1.00 95.12 113 VAL A O 1
ATOM 905 N N . VAL A 1 114 ? 21.371 -1.387 -19.488 1.00 95.56 114 VAL A N 1
ATOM 906 C CA . VAL A 1 114 ? 22.694 -1.984 -19.710 1.00 95.56 114 VAL A CA 1
ATOM 907 C C . VAL A 1 114 ? 23.814 -0.964 -19.501 1.00 95.56 114 VAL A C 1
ATOM 909 O O . VAL A 1 114 ? 24.712 -1.190 -18.696 1.00 95.56 114 VAL A O 1
ATOM 912 N N . SER A 1 115 ? 23.768 0.177 -20.188 1.00 96.38 115 SER A N 1
ATOM 913 C CA . SER A 1 115 ? 24.792 1.230 -20.095 1.00 96.38 115 SER A CA 1
ATOM 914 C C . SER A 1 115 ? 24.617 2.167 -18.905 1.00 96.38 115 SER A C 1
ATOM 916 O O . SER A 1 115 ? 25.506 2.977 -18.646 1.00 96.38 115 SER A O 1
ATOM 918 N N . ARG A 1 116 ? 23.482 2.087 -18.197 1.00 95.38 116 ARG A N 1
ATOM 919 C CA . ARG A 1 116 ? 23.112 2.965 -17.071 1.00 95.38 116 ARG A CA 1
ATOM 920 C C . ARG A 1 116 ? 23.009 4.444 -17.441 1.00 95.38 116 ARG A C 1
ATOM 922 O O . ARG A 1 116 ? 22.951 5.295 -16.556 1.00 95.38 116 ARG A O 1
ATOM 929 N N . LYS A 1 117 ? 22.975 4.764 -18.735 1.00 96.88 117 LYS A N 1
ATOM 930 C CA . LYS A 1 117 ? 22.840 6.138 -19.208 1.00 96.88 117 LYS A CA 1
ATOM 931 C C . LYS A 1 117 ? 21.421 6.639 -18.991 1.00 96.88 117 LYS A C 1
ATOM 933 O O . LYS A 1 117 ? 20.449 5.936 -19.266 1.00 96.88 117 LYS A O 1
ATOM 938 N N . TRP A 1 118 ? 21.334 7.884 -18.543 1.00 96.69 118 TRP A N 1
ATOM 939 C CA . TRP A 1 118 ? 20.097 8.646 -18.526 1.00 96.69 118 TRP A CA 1
ATOM 940 C C . TRP A 1 118 ? 19.770 9.076 -19.957 1.00 96.69 118 TRP A C 1
ATOM 942 O O . TRP A 1 118 ? 20.531 9.834 -20.557 1.00 96.69 118 TRP A O 1
ATOM 952 N N . LEU A 1 119 ? 18.678 8.564 -20.518 1.00 95.62 119 LEU A N 1
ATOM 953 C CA . LEU A 1 119 ? 18.311 8.808 -21.914 1.00 95.62 119 LEU A CA 1
ATOM 954 C C . LEU A 1 119 ? 17.420 10.039 -22.060 1.00 95.62 119 LEU A C 1
ATOM 956 O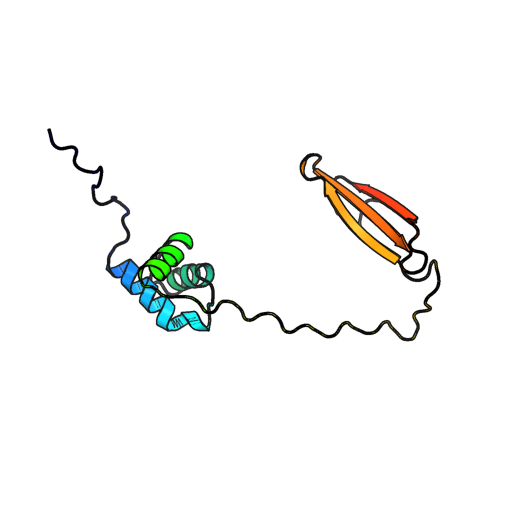 O . LEU A 1 119 ? 17.648 10.856 -22.948 1.00 95.62 119 LEU A O 1
ATOM 960 N N . ALA A 1 120 ? 16.417 10.180 -21.193 1.00 95.00 120 ALA A N 1
ATOM 961 C CA . ALA A 1 120 ? 15.466 11.285 -21.251 1.00 95.00 120 ALA A CA 1
ATOM 962 C C . ALA A 1 120 ? 14.788 11.526 -19.898 1.00 95.00 120 ALA A C 1
ATOM 964 O O . ALA A 1 120 ? 14.689 10.619 -19.070 1.00 95.00 120 ALA A O 1
ATOM 965 N N . THR A 1 121 ? 14.286 12.747 -19.706 1.00 94.44 121 THR A N 1
ATOM 966 C CA . THR A 1 121 ? 13.391 13.101 -18.597 1.00 94.44 121 THR A CA 1
ATOM 967 C C . THR A 1 121 ? 12.169 13.811 -19.146 1.00 94.44 121 THR A C 1
ATOM 969 O O . THR A 1 121 ? 12.313 14.786 -19.881 1.00 94.44 121 THR A O 1
ATOM 972 N N . LEU A 1 122 ? 10.983 13.386 -18.724 1.00 90.81 122 LEU A N 1
ATOM 973 C CA . LEU A 1 122 ? 9.737 14.115 -18.944 1.00 90.81 122 LEU A CA 1
ATOM 974 C C . LEU A 1 122 ? 9.170 14.533 -17.590 1.00 90.81 122 LEU A C 1
ATOM 976 O O . LEU A 1 122 ? 9.126 13.717 -16.679 1.00 90.81 122 LEU A O 1
ATOM 980 N N . THR A 1 123 ? 8.740 15.785 -17.436 1.00 91.88 123 THR A N 1
ATOM 981 C CA . THR A 1 123 ? 8.037 16.229 -16.221 1.00 91.88 123 THR A CA 1
ATOM 982 C C . THR A 1 123 ? 6.650 16.718 -16.593 1.00 91.88 123 THR A C 1
ATOM 984 O O . THR A 1 123 ? 6.524 17.631 -17.404 1.00 91.88 123 THR A O 1
ATOM 987 N N . SER A 1 124 ? 5.626 16.129 -15.981 1.00 86.00 124 SER A N 1
ATOM 988 C CA . SER A 1 124 ? 4.222 16.426 -16.270 1.00 86.00 124 SER A CA 1
ATOM 989 C C . SER A 1 124 ? 3.435 16.730 -14.994 1.00 86.00 124 SER A C 1
ATOM 991 O O . SER A 1 124 ? 3.846 16.395 -13.878 1.00 86.00 124 SER A O 1
ATOM 993 N N . ALA A 1 125 ? 2.302 17.412 -15.165 1.00 84.06 125 ALA A N 1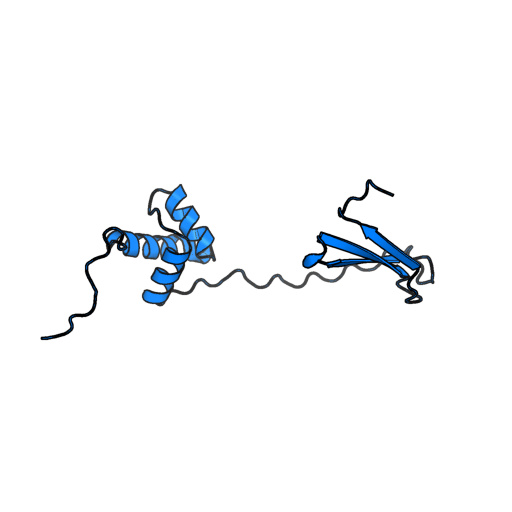
ATOM 994 C CA . ALA A 1 125 ? 1.282 17.569 -14.132 1.00 84.06 125 ALA A CA 1
ATOM 995 C C . ALA A 1 125 ? 0.410 16.321 -13.962 1.00 84.06 125 ALA A C 1
ATOM 997 O O . ALA A 1 125 ? -0.150 16.127 -12.886 1.00 84.06 125 ALA A O 1
ATOM 998 N N . GLU A 1 126 ? 0.337 15.477 -14.990 1.00 71.44 126 GLU A N 1
ATOM 999 C CA . GLU A 1 126 ? -0.485 14.271 -15.027 1.00 71.44 126 GLU A CA 1
ATOM 1000 C C . GLU A 1 126 ? 0.355 13.063 -15.454 1.00 71.44 126 GLU A C 1
ATOM 1002 O O . GLU A 1 126 ? 1.173 13.147 -16.373 1.00 71.44 126 GLU A O 1
ATOM 1007 N N . GLU A 1 127 ? 0.138 11.925 -14.797 1.00 68.06 127 GLU A N 1
ATOM 1008 C CA . GLU A 1 127 ? 0.790 10.648 -15.110 1.00 68.06 127 GLU A CA 1
ATOM 1009 C C . GLU A 1 127 ? -0.018 9.881 -16.157 1.00 68.06 127 GLU A C 1
ATOM 1011 O O . GLU A 1 127 ? -0.596 8.831 -15.882 1.00 68.06 127 GLU A O 1
ATOM 1016 N N . THR A 1 128 ? -0.107 10.444 -17.360 1.00 65.12 128 THR A N 1
ATOM 1017 C CA . THR A 1 128 ? -0.857 9.851 -18.472 1.00 65.12 128 THR A CA 1
ATOM 1018 C C . THR A 1 128 ? 0.060 9.449 -19.625 1.00 65.12 128 THR A C 1
ATOM 1020 O O . THR A 1 128 ? 1.031 10.135 -19.934 1.00 65.12 128 THR A O 1
ATOM 1023 N N . SER A 1 129 ? -0.264 8.336 -20.290 1.00 60.06 129 SER A N 1
ATOM 1024 C CA . SER A 1 129 ? 0.419 7.856 -21.499 1.00 60.06 129 SER A CA 1
ATOM 1025 C C . SER A 1 129 ? -0.019 8.577 -22.780 1.00 60.06 129 SER A C 1
ATOM 1027 O O . SER A 1 129 ? 0.511 8.287 -23.851 1.00 60.06 129 SER A O 1
ATOM 1029 N N . THR A 1 130 ? -0.998 9.485 -22.698 1.00 57.94 130 THR A N 1
ATOM 1030 C CA . THR A 1 130 ? -1.647 10.108 -23.866 1.00 57.94 130 THR A CA 1
ATOM 1031 C C . THR A 1 130 ? -1.201 11.534 -24.174 1.00 57.94 130 THR A C 1
ATOM 1033 O O . THR A 1 130 ? -1.642 12.087 -25.178 1.00 57.94 130 THR A O 1
ATOM 1036 N N . GLN A 1 131 ? -0.341 12.140 -23.357 1.00 50.84 131 GLN A N 1
ATOM 1037 C CA . GLN A 1 131 ? 0.165 13.491 -23.599 1.00 50.84 131 GLN A CA 1
ATOM 1038 C C . GLN A 1 131 ? 1.683 13.440 -23.781 1.00 50.84 131 GLN A C 1
ATOM 1040 O O . GLN A 1 131 ? 2.428 13.241 -22.822 1.00 50.84 131 GLN A O 1
ATOM 1045 N N . VAL A 1 132 ? 2.103 13.580 -25.039 1.00 45.62 132 VAL A N 1
ATOM 1046 C CA . VAL A 1 132 ? 3.485 13.801 -25.486 1.00 45.62 132 VAL A CA 1
ATOM 1047 C C . VAL A 1 132 ? 3.548 15.184 -26.109 1.00 45.62 132 VAL A C 1
ATOM 1049 O O . VAL A 1 132 ? 2.611 15.502 -26.879 1.00 45.62 132 VAL A O 1
#

Secondary structure (DSSP, 8-state):
-----S----TTPPPHHHHHHHHHHHHHHTTTS-SHHHHHHHHHHHTS----HHHHHHHHHHTT-----PPPPP-PPPPPPPTT---STTS-EEEEEEEETTTTEEEEEEEETTT--EEEEEEESS--TT--

Sequence (132 aa):
MDDLPPGGHPLHGLLDWERAAVVELFEAWGEIDRSHRKLAH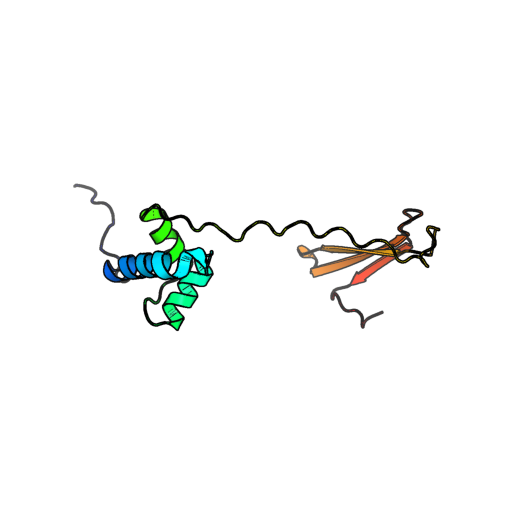RGSRVGLVHVSESTVARVLAAEGLALPGNPPREPAPRAAWPDWLEWKPNRVWAYDFTHWSRARRASIAILDVVSRKWLATLTSAEETSTQV

Foldseek 3Di:
DDDDPPDDQPPPHQDPQLLVLLVVLCVVPLQPQLALQSSQVVCVVVVSHHDDSVVSVVSCVVVVHHRPHDPPDDDDPDDDDDPPQDLDWPRDKDWDWDDPPVVLKIKIFIAGPRVRDGDDIDIDNDPDPPDD